Protein AF-A0A411DRK0-F1 (afdb_monomer_lite)

Radius of gyration: 13.67 Å; chains: 1; bounding box: 23×16×40 Å

Secondary structure (DSSP, 8-state):
-PPPPHHHHHHHHHS---PPPPPTTEEEEEETTEEEEEE--

pLDDT: mean 76.4, std 14.39, range [44.56, 95.5]

Sequence (41 aa):
MKKLNKEKMKSIMAGGEICLECAIGYYLVIIEGRCYCNPID

Organism: Chryseobacterium indologenes (NCBI:txid253)

Structure (mmCIF, N/CA/C/O backbone):
data_AF-A0A411DRK0-F1
#
_entry.id   AF-A0A411DRK0-F1
#
loop_
_atom_site.group_PDB
_atom_site.id
_atom_site.type_symbol
_atom_site.label_atom_id
_atom_site.label_alt_id
_atom_site.label_comp_id
_atom_site.label_asym_id
_atom_site.label_entity_id
_atom_site.label_seq_id
_atom_site.pdbx_PDB_ins_code
_atom_site.Cartn_x
_atom_site.Cartn_y
_atom_site.Cartn_z
_atom_site.occupancy
_atom_site.B_iso_or_equiv
_atom_site.auth_seq_id
_atom_site.auth_comp_id
_atom_site.auth_asym_id
_atom_site.auth_atom_id
_atom_site.pdbx_PDB_model_num
ATOM 1 N N . MET A 1 1 ? 3.174 11.739 24.653 1.00 44.56 1 MET A N 1
ATOM 2 C CA . MET A 1 1 ? 2.445 10.974 23.614 1.00 44.56 1 MET A CA 1
ATOM 3 C C . MET A 1 1 ? 1.013 10.737 24.091 1.00 44.56 1 MET A C 1
ATOM 5 O O . MET A 1 1 ? 0.841 10.138 25.145 1.00 44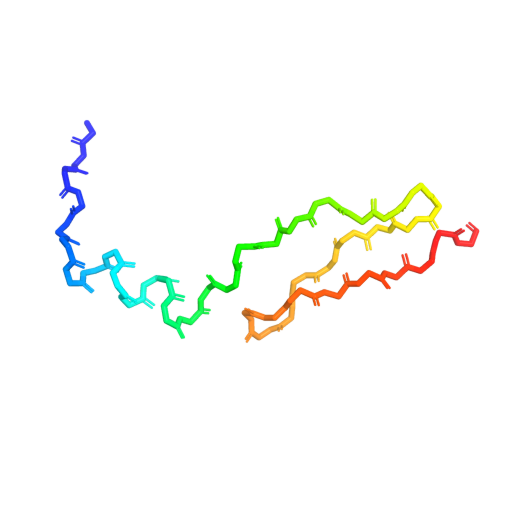.56 1 MET A O 1
ATOM 9 N N . LYS A 1 2 ? -0.012 11.272 23.407 1.00 52.09 2 LYS A N 1
ATOM 10 C CA . LYS A 1 2 ? -1.423 11.056 23.792 1.00 52.09 2 LYS A CA 1
ATOM 11 C C . LYS A 1 2 ? -1.818 9.612 23.450 1.00 52.09 2 LYS A C 1
ATOM 13 O O . LYS A 1 2 ? -1.671 9.209 22.301 1.00 52.09 2 LYS A O 1
ATOM 18 N N . LYS A 1 3 ? -2.298 8.841 24.434 1.00 59.53 3 LYS A N 1
ATOM 19 C CA . LYS A 1 3 ? -2.820 7.478 24.220 1.00 59.53 3 LYS A CA 1
ATOM 20 C C . LYS A 1 3 ? -4.005 7.531 23.253 1.00 59.53 3 LYS A C 1
ATOM 22 O O . LYS A 1 3 ? -4.962 8.267 23.484 1.00 59.53 3 LYS A O 1
ATOM 27 N N . LEU A 1 4 ? -3.930 6.759 22.175 1.00 64.56 4 LEU A N 1
ATOM 28 C CA . LEU A 1 4 ? -4.986 6.658 21.173 1.00 64.56 4 LEU A CA 1
ATOM 29 C C . LEU A 1 4 ? -6.042 5.641 21.650 1.00 64.56 4 LEU A C 1
ATOM 31 O O . LEU A 1 4 ? -5.700 4.509 21.982 1.00 64.56 4 LEU A O 1
ATOM 35 N N . ASN A 1 5 ? -7.315 6.050 21.731 1.00 75.25 5 ASN A N 1
ATOM 36 C CA . ASN A 1 5 ? -8.441 5.171 22.097 1.00 75.25 5 ASN A CA 1
ATOM 37 C C . ASN A 1 5 ? -8.644 4.090 21.008 1.00 75.25 5 ASN A C 1
ATOM 39 O O . ASN A 1 5 ? -8.568 4.392 19.817 1.00 75.25 5 ASN A O 1
ATOM 43 N N . LYS A 1 6 ? -8.958 2.855 21.424 1.00 69.50 6 LYS A N 1
ATOM 44 C CA . LYS A 1 6 ? -9.354 1.699 20.601 1.00 69.50 6 LYS A CA 1
ATOM 45 C C . LYS A 1 6 ? -10.402 2.019 19.526 1.00 69.50 6 LYS A C 1
ATOM 47 O O . LYS A 1 6 ? -10.321 1.474 18.433 1.00 69.50 6 LYS A O 1
ATOM 52 N N . GLU A 1 7 ? -11.358 2.904 19.791 1.00 70.12 7 GLU A N 1
ATOM 53 C CA . GLU A 1 7 ? -12.376 3.311 18.804 1.00 70.12 7 GLU A CA 1
ATOM 54 C C . GLU A 1 7 ? -11.807 4.223 17.709 1.00 70.12 7 GLU A C 1
ATOM 56 O O . GLU A 1 7 ? -12.110 4.053 16.527 1.00 70.12 7 GLU A O 1
ATOM 61 N N . LYS A 1 8 ? -10.902 5.139 18.085 1.00 64.50 8 LYS A N 1
ATOM 62 C CA . LYS A 1 8 ? -10.129 5.951 17.132 1.00 64.50 8 LYS A CA 1
ATOM 63 C C . LYS A 1 8 ? -9.178 5.084 16.316 1.00 64.50 8 LYS A C 1
ATOM 65 O O . LYS A 1 8 ? -9.080 5.267 15.112 1.00 64.50 8 LYS A O 1
ATOM 70 N N . MET A 1 9 ? -8.531 4.113 16.956 1.00 66.81 9 MET A N 1
ATOM 71 C CA . MET A 1 9 ? -7.675 3.128 16.297 1.00 66.81 9 MET A CA 1
ATOM 72 C C . MET A 1 9 ? -8.467 2.293 15.285 1.00 66.81 9 MET A C 1
ATOM 74 O O . MET A 1 9 ? -8.031 2.160 14.150 1.00 66.81 9 MET A O 1
ATOM 78 N N . LYS A 1 10 ? -9.666 1.815 15.645 1.00 62.53 10 LYS A N 1
ATOM 79 C CA . LYS A 1 10 ? -10.566 1.119 14.715 1.00 62.53 10 LYS A CA 1
ATOM 80 C C . LYS A 1 10 ? -11.039 2.004 13.566 1.00 62.53 10 LYS A C 1
ATOM 82 O O . LYS A 1 10 ? -11.117 1.502 12.461 1.00 62.53 10 LYS A O 1
ATOM 87 N N . SER A 1 11 ? -11.321 3.288 13.793 1.00 59.28 11 SER A N 1
ATOM 88 C CA . SER A 1 11 ? -11.689 4.214 12.706 1.00 59.28 11 SER A CA 1
ATOM 89 C C . SER A 1 11 ? -10.521 4.478 11.751 1.00 59.28 11 SER A C 1
ATOM 91 O O . SER A 1 11 ? -10.721 4.531 10.545 1.00 59.28 11 SER A O 1
ATOM 93 N N . ILE A 1 12 ? -9.296 4.578 12.278 1.00 61.09 12 ILE A N 1
ATOM 94 C CA . ILE A 1 12 ? -8.077 4.696 11.465 1.00 61.09 12 ILE A CA 1
ATOM 95 C C . ILE A 1 12 ? -7.821 3.401 10.687 1.00 61.09 12 ILE A C 1
ATOM 97 O O . ILE A 1 12 ? -7.457 3.474 9.527 1.00 61.09 12 ILE A O 1
ATOM 101 N N . MET A 1 13 ? -8.058 2.227 11.280 1.00 60.00 13 MET A N 1
ATOM 102 C CA . MET A 1 13 ? -7.921 0.933 10.593 1.00 60.00 13 MET A CA 1
ATOM 103 C C . MET A 1 13 ? -9.051 0.651 9.595 1.00 60.00 13 MET A C 1
ATOM 105 O O . MET A 1 13 ? -8.826 -0.008 8.590 1.00 60.00 13 MET A O 1
ATOM 109 N N . ALA A 1 14 ? -10.270 1.126 9.862 1.00 53.31 14 ALA A N 1
ATOM 110 C 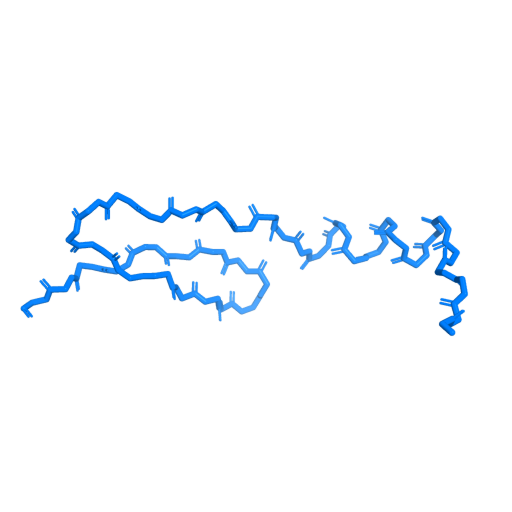CA . ALA A 1 14 ? -11.436 0.900 9.007 1.00 53.31 14 ALA A CA 1
ATOM 111 C C . ALA A 1 14 ? -11.446 1.796 7.755 1.00 53.31 14 ALA A C 1
ATOM 113 O O . ALA A 1 14 ? -12.158 1.486 6.807 1.00 53.31 14 ALA A O 1
ATOM 114 N N . GLY A 1 15 ? -10.66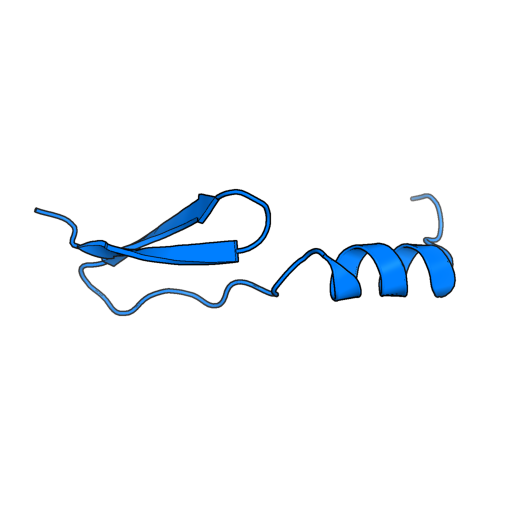3 2.882 7.746 1.00 56.78 15 GLY A N 1
ATOM 1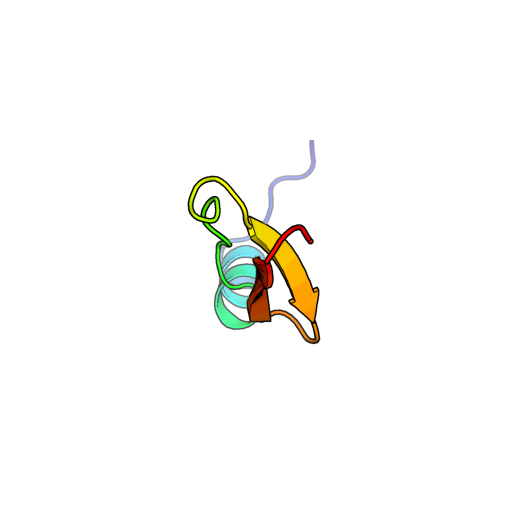15 C CA . GLY A 1 15 ? -10.457 3.755 6.581 1.00 56.78 15 GLY A CA 1
ATOM 116 C C . GLY A 1 15 ? -8.994 3.901 6.150 1.00 56.78 15 GLY A C 1
ATOM 117 O O . GLY A 1 15 ? -8.689 4.752 5.321 1.00 56.78 15 GLY A O 1
ATOM 118 N N . GLY A 1 16 ? -8.089 3.123 6.739 1.00 60.72 16 GLY A N 1
ATOM 119 C CA . GLY A 1 16 ? -6.649 3.207 6.530 1.00 60.72 16 GLY A CA 1
ATOM 120 C C . GLY A 1 16 ? -6.105 1.809 6.341 1.00 60.72 16 GLY A C 1
ATOM 121 O O . GLY A 1 16 ? -5.720 1.139 7.301 1.00 60.72 16 GLY A O 1
ATOM 122 N N . GLU A 1 17 ? -6.124 1.373 5.086 1.00 64.69 17 GLU A N 1
ATOM 123 C CA . GLU A 1 17 ? -5.404 0.187 4.656 1.00 64.69 17 GLU A CA 1
ATOM 124 C C . GLU A 1 17 ? -3.950 0.308 5.132 1.00 64.69 17 GLU A C 1
ATOM 126 O O . GLU A 1 17 ? -3.298 1.341 4.947 1.00 64.69 17 GLU A O 1
ATOM 131 N N . ILE A 1 18 ? -3.449 -0.720 5.821 1.00 70.94 18 ILE A N 1
ATOM 132 C CA . ILE A 1 18 ? -2.026 -0.781 6.150 1.00 70.94 18 ILE A CA 1
ATOM 133 C C . ILE A 1 18 ? -1.319 -1.064 4.830 1.00 70.94 18 ILE A C 1
ATOM 135 O O . ILE A 1 18 ? -1.267 -2.211 4.389 1.00 70.94 18 ILE A O 1
ATOM 139 N N . CYS A 1 19 ? -0.814 -0.012 4.189 1.00 74.50 19 CYS A N 1
ATOM 140 C CA . CYS A 1 19 ? -0.048 -0.167 2.967 1.00 74.50 19 CYS A CA 1
ATOM 141 C C . CYS A 1 19 ? 1.244 -0.919 3.270 1.00 74.50 19 CYS A C 1
ATOM 143 O O . CYS A 1 19 ? 2.084 -0.453 4.043 1.00 74.50 19 CYS A O 1
ATOM 145 N N . LEU A 1 20 ? 1.384 -2.089 2.659 1.00 81.38 20 LEU A N 1
ATOM 146 C CA . LEU A 1 20 ? 2.639 -2.825 2.637 1.00 81.38 20 LEU A CA 1
ATOM 147 C C . LEU A 1 20 ? 3.556 -2.244 1.554 1.00 81.38 20 LEU A C 1
ATOM 149 O O . LEU A 1 20 ? 3.113 -1.507 0.671 1.00 81.38 20 LEU A O 1
ATOM 153 N N . GLU A 1 21 ? 4.844 -2.563 1.642 1.00 84.62 21 GLU A N 1
ATOM 154 C CA . GLU A 1 21 ? 5.815 -2.183 0.617 1.00 84.62 21 GLU A CA 1
ATOM 155 C C . GLU A 1 21 ? 5.452 -2.830 -0.731 1.00 84.62 21 GLU A C 1
ATOM 157 O O . GLU A 1 21 ? 5.027 -3.987 -0.787 1.00 84.62 21 GLU A O 1
ATOM 162 N N . CYS A 1 22 ? 5.594 -2.071 -1.818 1.00 90.00 22 CYS A N 1
ATOM 163 C CA . CYS A 1 22 ? 5.395 -2.585 -3.169 1.00 90.00 22 CYS A CA 1
ATOM 164 C C . CYS A 1 22 ? 6.586 -3.449 -3.610 1.00 90.00 22 CYS A C 1
ATOM 166 O O . CYS A 1 22 ? 7.684 -3.349 -3.068 1.00 90.00 22 CYS A O 1
ATOM 168 N N . ALA A 1 23 ? 6.383 -4.288 -4.629 1.00 91.44 23 ALA A N 1
ATOM 169 C CA . ALA A 1 23 ? 7.485 -5.028 -5.238 1.00 91.44 23 ALA A CA 1
ATOM 170 C C . ALA A 1 23 ? 8.566 -4.074 -5.783 1.00 91.44 23 ALA A C 1
ATOM 172 O O . ALA A 1 23 ? 8.284 -2.934 -6.154 1.00 91.44 23 ALA A O 1
ATOM 173 N N . ILE A 1 24 ? 9.804 -4.564 -5.876 1.00 93.31 24 ILE A N 1
ATOM 174 C CA . ILE A 1 24 ? 10.918 -3.815 -6.472 1.00 93.31 24 ILE A CA 1
ATOM 175 C C . ILE A 1 24 ? 10.527 -3.353 -7.884 1.00 93.31 24 ILE A C 1
ATOM 177 O O . ILE A 1 24 ? 9.991 -4.136 -8.669 1.00 93.31 24 ILE A O 1
ATOM 181 N N . GLY A 1 25 ? 10.800 -2.085 -8.199 1.00 94.38 25 GLY A N 1
ATOM 182 C CA . GLY A 1 25 ? 10.387 -1.458 -9.459 1.00 94.38 25 GLY A CA 1
ATOM 183 C C . GLY A 1 25 ? 9.009 -0.791 -9.404 1.00 94.38 25 GLY A C 1
ATOM 184 O O . GLY A 1 25 ? 8.528 -0.331 -10.433 1.00 94.38 25 GLY A O 1
ATOM 185 N N . TYR A 1 26 ? 8.381 -0.714 -8.227 1.00 95.25 26 TYR A N 1
ATOM 186 C CA . TYR A 1 26 ? 7.122 -0.002 -8.011 1.00 95.25 26 TYR A CA 1
ATOM 187 C C . TYR A 1 26 ? 7.234 0.955 -6.821 1.00 95.25 26 TYR A C 1
ATOM 189 O O . TYR A 1 26 ? 7.889 0.651 -5.825 1.00 95.25 26 TYR A O 1
ATOM 197 N N . TYR A 1 27 ? 6.553 2.097 -6.899 1.00 92.56 27 TYR A N 1
ATOM 198 C CA . TYR A 1 27 ? 6.406 3.041 -5.797 1.00 92.56 27 TYR A CA 1
ATOM 199 C C . TYR A 1 27 ? 4.970 3.033 -5.260 1.00 92.56 27 TYR A C 1
ATOM 201 O O . TYR A 1 27 ? 4.000 2.884 -6.006 1.00 92.56 27 TYR A O 1
ATOM 209 N N . LEU A 1 28 ? 4.843 3.179 -3.941 1.00 89.00 28 LEU A N 1
ATOM 210 C CA . LEU A 1 28 ? 3.562 3.188 -3.240 1.00 89.00 28 LEU A CA 1
ATOM 211 C C . LEU A 1 28 ? 2.914 4.581 -3.302 1.00 89.00 28 LEU A C 1
ATOM 213 O O . LEU A 1 28 ? 3.538 5.578 -2.937 1.00 89.00 28 LEU A O 1
ATOM 217 N N . VAL A 1 29 ? 1.639 4.638 -3.690 1.00 89.81 29 VAL A N 1
ATOM 218 C CA . VAL A 1 29 ? 0.798 5.844 -3.674 1.00 89.81 29 VAL A CA 1
ATOM 219 C C . VAL A 1 29 ? -0.471 5.575 -2.877 1.00 89.81 29 VAL A C 1
ATOM 221 O O . VAL A 1 29 ? -1.086 4.523 -3.014 1.00 89.81 29 VAL A O 1
ATOM 224 N N . ILE A 1 30 ? -0.883 6.540 -2.056 1.00 87.12 30 ILE A N 1
ATOM 225 C CA . ILE A 1 30 ? -2.107 6.449 -1.257 1.00 87.12 30 ILE A CA 1
ATOM 226 C C . ILE A 1 30 ? -3.128 7.446 -1.806 1.00 87.12 30 ILE A C 1
ATOM 228 O O . ILE A 1 30 ? -2.885 8.652 -1.775 1.00 87.12 30 ILE A O 1
ATOM 232 N N . ILE A 1 31 ? -4.268 6.952 -2.298 1.00 84.38 31 ILE A N 1
ATOM 233 C CA . ILE A 1 31 ? -5.356 7.764 -2.869 1.00 84.38 31 ILE A CA 1
ATOM 234 C C . ILE A 1 31 ? -6.661 7.366 -2.179 1.00 84.38 31 ILE A C 1
ATOM 236 O O . ILE A 1 31 ? -7.010 6.189 -2.151 1.00 84.38 31 ILE A O 1
ATOM 240 N N . GLU A 1 32 ? -7.360 8.336 -1.580 1.00 83.38 32 GLU A N 1
ATOM 241 C CA . GLU A 1 32 ? -8.616 8.118 -0.832 1.00 83.38 32 GLU A CA 1
ATOM 242 C C . GLU A 1 32 ? -8.532 6.999 0.230 1.00 83.38 32 GLU A C 1
ATOM 244 O O . GLU A 1 32 ? -9.482 6.255 0.462 1.00 83.38 32 GLU A O 1
ATOM 249 N N . GLY A 1 33 ? -7.368 6.863 0.878 1.00 74.62 33 GLY A N 1
ATOM 250 C CA . GLY A 1 33 ? -7.132 5.846 1.913 1.00 74.62 33 GLY A CA 1
ATOM 251 C C . GLY A 1 33 ? -6.878 4.430 1.385 1.00 74.62 33 GLY A C 1
ATOM 252 O O . GLY A 1 33 ? -6.812 3.498 2.184 1.00 74.62 33 GLY A O 1
ATOM 253 N N . ARG A 1 34 ? -6.717 4.265 0.065 1.00 80.44 34 ARG A N 1
ATOM 254 C CA . ARG A 1 34 ? -6.346 3.003 -0.590 1.00 80.44 34 ARG A CA 1
ATOM 255 C C . ARG A 1 34 ? -4.914 3.046 -1.103 1.00 80.44 34 ARG A C 1
ATOM 257 O O . ARG A 1 34 ? -4.453 4.094 -1.561 1.00 80.44 34 ARG A O 1
ATOM 264 N N . CYS A 1 35 ? -4.238 1.906 -1.044 1.00 87.25 35 CYS A N 1
ATOM 265 C CA . CYS A 1 35 ? -2.856 1.753 -1.466 1.00 87.25 35 CYS A CA 1
ATOM 266 C C . CYS A 1 35 ? -2.789 1.311 -2.936 1.00 87.25 35 CYS A C 1
ATOM 268 O O . CYS A 1 35 ? -3.481 0.386 -3.354 1.00 87.25 35 CYS A O 1
ATOM 270 N N . TYR A 1 36 ? -1.924 1.950 -3.717 1.00 89.94 36 TYR A N 1
ATOM 271 C CA . TYR A 1 36 ? -1.671 1.630 -5.120 1.00 89.94 36 TYR A CA 1
ATOM 272 C C . TYR A 1 36 ? -0.169 1.476 -5.346 1.00 89.94 36 TYR A C 1
ATOM 274 O O . TYR A 1 36 ? 0.616 2.287 -4.858 1.00 89.94 36 TYR A O 1
ATOM 282 N N . CYS A 1 37 ? 0.230 0.454 -6.101 1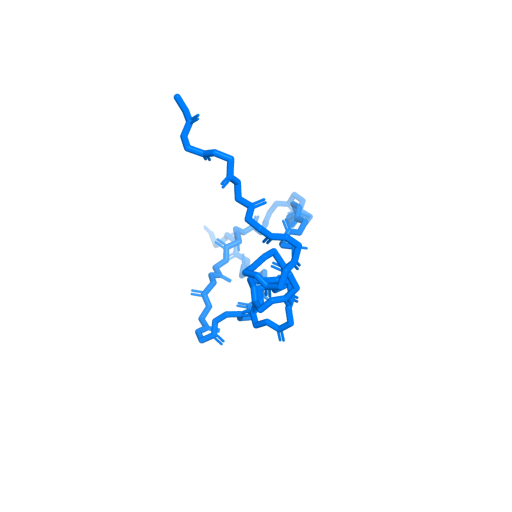.00 93.75 37 CYS A N 1
ATOM 283 C CA . CYS A 1 37 ? 1.613 0.267 -6.532 1.00 93.75 37 CYS A CA 1
ATOM 284 C C . CYS A 1 37 ? 1.738 0.679 -7.998 1.00 93.75 37 CYS A C 1
ATOM 286 O O . CYS A 1 37 ? 1.183 0.013 -8.871 1.00 93.75 37 CYS A O 1
ATOM 288 N N . ASN A 1 38 ? 2.475 1.756 -8.259 1.00 94.25 38 ASN A N 1
ATOM 289 C CA . ASN A 1 38 ? 2.712 2.267 -9.607 1.00 94.25 38 ASN A CA 1
ATOM 290 C C . ASN A 1 38 ? 4.123 1.892 -10.074 1.00 94.25 38 ASN A C 1
ATOM 292 O O . ASN A 1 38 ? 5.051 1.993 -9.270 1.00 94.25 38 ASN A O 1
ATOM 296 N N . PRO A 1 39 ? 4.308 1.453 -11.329 1.00 95.50 39 PRO A N 1
ATOM 297 C CA . PRO A 1 39 ? 5.629 1.123 -11.849 1.00 95.50 39 PRO A CA 1
ATOM 298 C C . PRO A 1 39 ? 6.521 2.368 -11.879 1.00 95.50 39 PRO A C 1
ATOM 300 O O . PRO A 1 39 ? 6.061 3.472 -12.170 1.00 95.50 39 PRO A O 1
ATOM 303 N N . ILE A 1 40 ? 7.792 2.182 -11.541 1.00 90.69 40 ILE A N 1
ATOM 304 C CA . ILE A 1 40 ? 8.840 3.184 -11.725 1.00 90.69 40 ILE A CA 1
ATOM 305 C C . ILE A 1 40 ? 9.320 3.018 -13.174 1.00 90.69 40 ILE A C 1
ATOM 307 O O . ILE A 1 40 ? 9.995 2.032 -13.466 1.00 90.69 40 ILE A O 1
ATOM 311 N N . ASP A 1 41 ? 8.899 3.919 -14.066 1.00 78.69 41 ASP A N 1
ATOM 312 C CA . ASP A 1 41 ? 9.457 4.052 -15.427 1.00 78.69 41 ASP A CA 1
ATOM 313 C C . ASP A 1 41 ? 10.946 4.449 -15.400 1.00 78.69 41 ASP A C 1
ATOM 315 O O . ASP A 1 41 ? 11.335 5.265 -14.525 1.00 78.69 41 ASP A O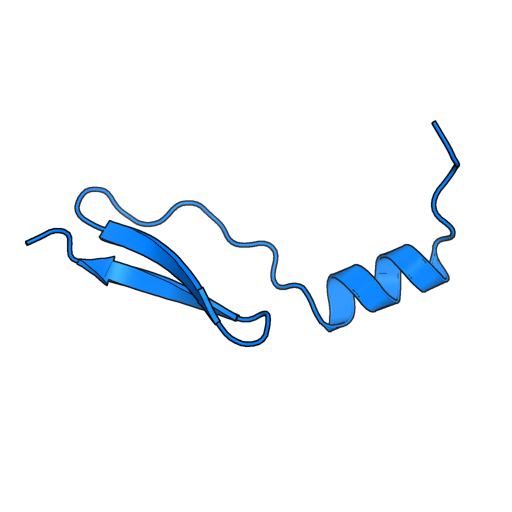 1
#

Foldseek 3Di:
DDDDDPVNVVVCVVQADPDDDDPPQWDWDADSNDIDTHGDD